Protein AF-A0A376L9U1-F1 (afdb_monomer_lite)

Structure (mmCIF, N/CA/C/O backbone):
data_AF-A0A376L9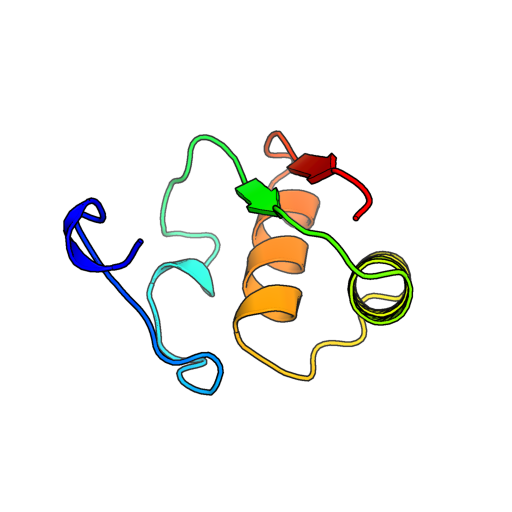U1-F1
#
_entry.id   AF-A0A376L9U1-F1
#
loop_
_atom_site.group_PDB
_atom_site.id
_atom_site.type_symbol
_atom_site.label_atom_id
_atom_site.label_alt_id
_atom_site.label_comp_id
_atom_site.label_asym_id
_atom_site.label_entity_id
_atom_site.label_seq_id
_atom_site.pdbx_PDB_ins_code
_atom_site.Cartn_x
_atom_site.Cartn_y
_atom_site.Cartn_z
_atom_site.occupancy
_atom_site.B_iso_or_equiv
_atom_site.auth_seq_id
_atom_site.auth_comp_id
_atom_site.auth_asym_id
_atom_site.auth_atom_id
_atom_site.pdbx_PDB_model_num
ATOM 1 N N . MET A 1 1 ? -3.511 -15.028 -9.504 1.00 63.56 1 MET A N 1
ATOM 2 C CA . MET A 1 1 ? -3.381 -14.409 -8.164 1.00 63.56 1 MET A CA 1
ATOM 3 C C . MET A 1 1 ? -4.688 -13.802 -7.664 1.00 63.56 1 MET A C 1
ATOM 5 O O . MET A 1 1 ? -4.964 -13.929 -6.486 1.00 63.56 1 MET A O 1
ATOM 9 N N . GLN A 1 2 ? -5.524 -13.221 -8.534 1.00 77.38 2 GLN A N 1
ATOM 10 C CA . GLN A 1 2 ? -6.820 -12.644 -8.134 1.00 77.38 2 GLN A CA 1
ATOM 11 C C . GLN A 1 2 ? -7.782 -13.651 -7.477 1.00 77.38 2 GLN A C 1
ATOM 13 O O . GLN A 1 2 ? -8.479 -13.286 -6.546 1.00 77.38 2 GLN A O 1
ATOM 18 N N . ALA A 1 3 ? -7.769 -14.922 -7.892 1.00 84.06 3 ALA A N 1
ATOM 19 C CA . ALA A 1 3 ? -8.633 -15.963 -7.320 1.00 84.06 3 ALA A CA 1
ATOM 20 C C . ALA A 1 3 ? -8.337 -16.320 -5.846 1.00 84.06 3 ALA A C 1
ATOM 22 O O . ALA A 1 3 ? -9.134 -17.010 -5.224 1.00 84.06 3 ALA A O 1
ATOM 23 N N . LEU A 1 4 ? -7.192 -15.889 -5.305 1.00 90.69 4 LEU A N 1
ATOM 24 C CA . LEU A 1 4 ? -6.799 -16.101 -3.905 1.00 90.69 4 LEU A CA 1
ATOM 25 C C . LEU A 1 4 ? -7.057 -14.865 -3.030 1.00 90.69 4 LEU A C 1
ATOM 27 O O . LEU A 1 4 ? -6.804 -14.918 -1.833 1.00 90.69 4 LEU A O 1
ATOM 31 N N . ALA A 1 5 ? -7.476 -13.745 -3.622 1.00 90.69 5 ALA A N 1
ATOM 32 C CA . ALA A 1 5 ? -7.657 -12.488 -2.910 1.00 90.69 5 ALA A CA 1
ATOM 33 C C . ALA A 1 5 ? -9.115 -12.325 -2.469 1.00 90.69 5 ALA A C 1
ATOM 35 O O . ALA A 1 5 ? -10.020 -12.503 -3.282 1.00 90.69 5 ALA A O 1
ATOM 36 N N . ASP A 1 6 ? -9.334 -11.910 -1.219 1.00 93.12 6 ASP A N 1
ATOM 37 C CA . ASP A 1 6 ? -10.674 -11.568 -0.720 1.00 93.12 6 ASP A CA 1
ATOM 38 C C . ASP A 1 6 ? -11.264 -10.359 -1.459 1.00 93.12 6 ASP A C 1
ATOM 40 O O . ASP A 1 6 ? -12.464 -10.290 -1.718 1.00 93.12 6 ASP A O 1
ATOM 44 N N . VAL A 1 7 ? -10.407 -9.395 -1.814 1.00 92.94 7 VAL A N 1
ATOM 45 C CA . VAL A 1 7 ? -10.782 -8.174 -2.532 1.00 92.94 7 VAL A CA 1
ATOM 46 C C . VAL A 1 7 ? -9.706 -7.829 -3.553 1.00 92.94 7 VAL A C 1
ATOM 48 O O . VAL A 1 7 ? -8.508 -7.946 -3.292 1.00 92.94 7 VAL A O 1
ATOM 51 N N . THR A 1 8 ? -10.136 -7.370 -4.727 1.00 94.12 8 THR A N 1
ATOM 52 C CA . THR A 1 8 ? -9.249 -6.837 -5.764 1.00 94.12 8 THR A CA 1
ATOM 53 C C . THR A 1 8 ? -9.674 -5.418 -6.122 1.00 94.12 8 THR A C 1
ATOM 55 O O . THR A 1 8 ? -10.865 -5.129 -6.205 1.00 94.12 8 THR A O 1
ATOM 58 N N . HIS A 1 9 ? -8.698 -4.535 -6.320 1.00 93.81 9 HIS A N 1
ATOM 59 C CA . HIS A 1 9 ? -8.920 -3.144 -6.709 1.00 93.81 9 HIS A CA 1
ATOM 60 C C . HIS A 1 9 ? -8.234 -2.867 -8.049 1.00 93.81 9 HIS A C 1
ATOM 62 O O . HIS A 1 9 ? -7.142 -3.382 -8.305 1.00 93.81 9 HIS A O 1
ATOM 68 N N . ASP A 1 10 ? -8.856 -2.048 -8.901 1.00 93.31 10 ASP A N 1
ATOM 69 C CA . ASP A 1 10 ? -8.199 -1.535 -10.109 1.00 93.31 10 ASP A CA 1
ATOM 70 C C . ASP A 1 10 ? -7.112 -0.533 -9.694 1.00 93.31 10 ASP A C 1
ATOM 72 O O . ASP A 1 10 ? -7.297 0.270 -8.780 1.00 93.31 10 ASP A O 1
ATOM 76 N N . ALA A 1 11 ? -5.965 -0.549 -10.371 1.00 91.00 11 ALA A N 1
ATOM 77 C CA . ALA A 1 11 ? -4.850 0.343 -10.054 1.00 91.00 11 ALA A CA 1
ATOM 78 C C . ALA A 1 11 ? -5.194 1.843 -10.198 1.00 91.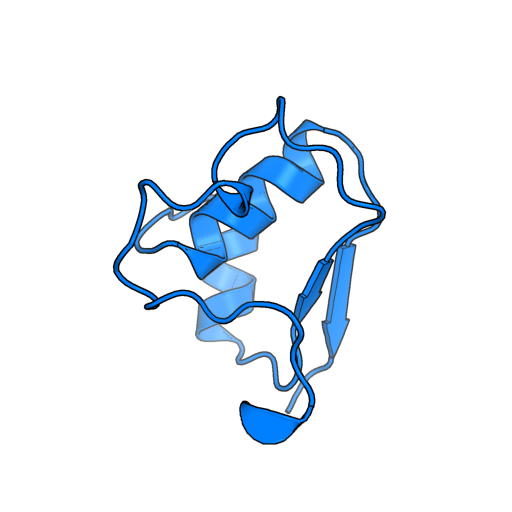00 11 ALA A C 1
ATOM 80 O O . ALA A 1 11 ? -4.494 2.690 -9.637 1.00 91.00 11 ALA A O 1
ATOM 81 N N . ARG A 1 12 ? -6.252 2.170 -10.947 1.00 91.94 12 ARG A N 1
ATOM 82 C CA . ARG A 1 12 ? -6.764 3.530 -11.165 1.00 91.94 12 ARG A CA 1
ATOM 83 C C . ARG A 1 12 ? -7.862 3.920 -10.176 1.00 91.94 12 ARG A C 1
ATOM 85 O O . ARG A 1 12 ? -8.258 5.082 -10.153 1.00 91.94 12 ARG A O 1
ATOM 92 N N . ASP A 1 13 ? -8.358 2.982 -9.374 1.00 93.81 13 ASP A N 1
ATOM 93 C CA . ASP A 1 13 ? -9.422 3.242 -8.409 1.00 93.81 13 ASP A CA 1
ATOM 94 C C . ASP A 1 13 ? -8.872 3.923 -7.149 1.00 93.81 13 ASP A C 1
ATOM 96 O O . ASP A 1 13 ? -8.656 3.306 -6.110 1.00 93.81 13 ASP A O 1
ATOM 100 N N . ILE A 1 14 ? -8.632 5.231 -7.231 1.00 91.06 14 ILE A N 1
ATOM 101 C CA . ILE A 1 14 ? -8.151 6.030 -6.092 1.00 91.06 14 ILE A CA 1
ATOM 102 C C . ILE A 1 14 ? -9.183 6.088 -4.952 1.00 91.06 14 ILE A C 1
ATOM 104 O O . ILE A 1 14 ? -8.814 6.378 -3.814 1.00 91.06 14 ILE A O 1
ATOM 108 N N . ALA A 1 15 ? -10.458 5.792 -5.219 1.00 91.88 15 ALA A N 1
ATOM 109 C CA . ALA A 1 15 ? -11.516 5.780 -4.211 1.00 91.88 15 ALA A CA 1
ATOM 110 C C . ALA A 1 15 ? -11.561 4.475 -3.391 1.00 91.88 15 ALA A C 1
ATOM 112 O O . ALA A 1 15 ? -12.332 4.386 -2.434 1.00 91.88 15 ALA A O 1
ATOM 113 N N . ALA A 1 16 ? -10.728 3.482 -3.723 1.00 94.12 16 ALA A N 1
ATOM 114 C CA . ALA A 1 16 ? -10.619 2.241 -2.968 1.00 94.12 16 ALA A CA 1
ATOM 115 C C . ALA A 1 16 ? -10.258 2.491 -1.495 1.00 94.12 16 ALA A C 1
ATOM 117 O O . ALA A 1 16 ? -9.467 3.373 -1.163 1.00 94.12 16 ALA A O 1
ATOM 118 N N . SER A 1 17 ? -10.781 1.654 -0.598 1.00 94.19 17 SER A N 1
ATOM 119 C CA . SER A 1 17 ? -10.634 1.812 0.857 1.00 94.19 17 SER A CA 1
ATOM 120 C C . SER A 1 17 ? -9.179 1.934 1.325 1.00 94.19 17 SER A C 1
ATOM 122 O O . SER A 1 17 ? -8.886 2.721 2.223 1.00 94.19 17 SER A O 1
ATOM 124 N N . ILE A 1 18 ? -8.255 1.217 0.680 1.00 94.00 18 ILE A N 1
ATOM 125 C CA . ILE A 1 18 ? -6.821 1.215 1.004 1.00 94.00 18 ILE A CA 1
ATOM 126 C C . ILE A 1 18 ? -6.119 2.560 0.747 1.00 94.00 18 ILE A C 1
ATOM 128 O O . ILE A 1 18 ? -5.005 2.765 1.226 1.00 94.00 18 ILE A O 1
ATOM 132 N N . SER A 1 19 ? -6.744 3.489 0.013 1.00 93.25 19 SER A N 1
ATOM 133 C CA . SER A 1 19 ? -6.226 4.849 -0.190 1.00 93.25 19 SER A CA 1
ATOM 134 C C . SER A 1 19 ? -6.523 5.788 0.991 1.00 93.25 19 SER A C 1
ATOM 136 O O . SER A 1 19 ? -6.030 6.922 1.029 1.00 93.25 19 SER A O 1
ATOM 138 N N . SER A 1 20 ? -7.302 5.320 1.973 1.00 92.00 20 SER A N 1
ATOM 139 C CA . SER A 1 20 ? -7.675 6.057 3.177 1.00 92.00 20 SER A CA 1
ATOM 140 C C . SER A 1 20 ? -6.936 5.543 4.412 1.00 92.00 20 SER A C 1
ATOM 142 O O . SER A 1 20 ? -6.894 4.346 4.683 1.00 92.00 20 SER A O 1
ATOM 144 N N . GLY A 1 21 ? -6.409 6.466 5.224 1.00 90.75 21 GLY A N 1
ATOM 145 C CA . GLY A 1 21 ? -5.759 6.128 6.501 1.00 90.75 21 GLY A CA 1
ATOM 146 C C . GLY A 1 21 ? -6.728 5.582 7.551 1.00 90.75 21 GLY A C 1
ATOM 147 O O . GLY A 1 21 ? -6.337 4.771 8.388 1.00 90.75 21 GLY A O 1
ATOM 148 N N . SER A 1 22 ? -8.010 5.951 7.462 1.00 92.94 22 SER A N 1
ATOM 149 C CA . SER A 1 22 ? -9.057 5.449 8.359 1.00 92.94 22 SER A CA 1
ATOM 150 C C . SER A 1 22 ? -9.347 3.962 8.152 1.00 92.94 22 SER A C 1
ATOM 152 O O . SER A 1 22 ? -9.8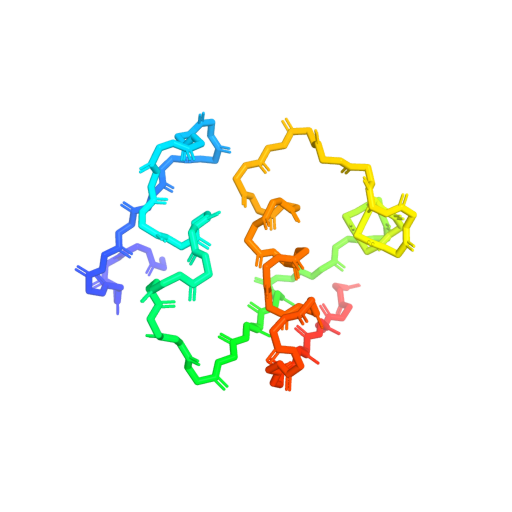50 3.307 9.062 1.00 92.94 22 SER A O 1
ATOM 154 N N . PHE A 1 23 ? -9.014 3.414 6.979 1.00 94.06 23 PHE A N 1
ATOM 155 C CA . PHE A 1 23 ? -9.085 1.981 6.740 1.00 94.06 23 PHE A CA 1
ATOM 156 C C . PHE A 1 23 ? -7.875 1.303 7.387 1.00 94.06 23 PHE A C 1
ATOM 158 O O . PHE A 1 23 ? -6.725 1.565 7.023 1.00 94.06 23 PHE A O 1
ATOM 165 N N . GLN A 1 24 ? -8.118 0.465 8.394 1.00 91.88 24 GLN A N 1
ATOM 166 C CA . GLN A 1 24 ? -7.050 -0.173 9.159 1.00 91.88 24 GLN A CA 1
ATOM 167 C C . GLN A 1 24 ? -6.497 -1.384 8.412 1.00 91.88 24 GLN A C 1
ATOM 169 O O . GLN A 1 24 ? -7.219 -2.320 8.082 1.00 91.88 24 GLN A O 1
ATOM 174 N N . THR A 1 25 ? -5.190 -1.364 8.173 1.00 93.56 25 THR A N 1
ATOM 175 C CA . THR A 1 25 ? -4.431 -2.474 7.599 1.00 93.56 25 THR A CA 1
ATOM 176 C C . THR A 1 25 ? -3.277 -2.821 8.527 1.00 93.56 25 THR A C 1
ATOM 178 O O . THR A 1 25 ? -2.745 -1.953 9.219 1.00 93.56 25 THR A O 1
ATOM 181 N N . LEU A 1 26 ? -2.867 -4.090 8.527 1.00 94.88 26 LEU A N 1
ATOM 182 C CA . LEU A 1 26 ? -1.682 -4.533 9.270 1.00 94.88 26 LEU A CA 1
ATOM 183 C C . LEU A 1 26 ? -0.378 -4.022 8.648 1.00 94.88 26 LEU A C 1
ATOM 185 O O . LEU A 1 26 ? 0.647 -3.976 9.316 1.00 94.88 26 LEU A O 1
ATOM 189 N N . GLY A 1 27 ? -0.408 -3.662 7.368 1.00 94.38 27 GLY A N 1
ATOM 190 C CA . GLY A 1 27 ? 0.755 -3.244 6.608 1.00 94.38 27 GLY A CA 1
ATOM 191 C C . GLY A 1 27 ? 0.530 -3.428 5.114 1.00 94.38 27 GLY A C 1
ATOM 192 O O . GLY A 1 27 ? -0.588 -3.703 4.674 1.00 94.38 27 GLY A O 1
ATOM 193 N N . MET A 1 28 ? 1.599 -3.282 4.339 1.00 95.75 28 MET A N 1
ATOM 194 C CA . MET A 1 28 ? 1.585 -3.493 2.893 1.00 95.75 28 MET A CA 1
ATOM 195 C C . MET A 1 28 ? 2.856 -4.200 2.438 1.00 95.75 28 MET A C 1
ATOM 197 O O . MET A 1 28 ? 3.957 -3.853 2.865 1.00 95.75 28 MET A O 1
ATOM 201 N N . ALA A 1 29 ? 2.682 -5.174 1.545 1.00 95.12 29 ALA A N 1
ATOM 202 C CA . ALA A 1 29 ? 3.762 -5.877 0.870 1.00 95.12 29 ALA A CA 1
ATOM 203 C C . ALA A 1 29 ? 3.631 -5.703 -0.649 1.00 95.12 29 ALA A C 1
ATOM 205 O O . ALA A 1 29 ? 2.559 -5.944 -1.204 1.00 95.12 29 ALA A O 1
ATOM 206 N N . ILE A 1 30 ? 4.710 -5.301 -1.325 1.00 93.75 30 ILE A N 1
ATOM 207 C CA . ILE A 1 30 ? 4.752 -5.156 -2.790 1.00 93.75 30 ILE A CA 1
ATOM 208 C C . ILE A 1 30 ? 5.649 -6.237 -3.389 1.00 93.75 30 ILE A C 1
ATOM 210 O O . ILE A 1 30 ? 6.850 -6.278 -3.110 1.00 93.75 30 ILE A O 1
ATOM 214 N N . LEU A 1 31 ? 5.050 -7.095 -4.219 1.00 92.06 31 LEU A N 1
ATOM 215 C CA . LEU A 1 31 ? 5.644 -8.312 -4.771 1.00 92.06 31 LEU A CA 1
ATOM 216 C C . LEU A 1 31 ? 5.084 -8.590 -6.183 1.00 92.06 31 LEU A C 1
ATOM 218 O O . LEU A 1 31 ? 3.879 -8.816 -6.301 1.00 92.06 31 LEU A O 1
ATOM 222 N N . PRO A 1 32 ? 5.917 -8.642 -7.238 1.00 92.50 32 PRO A N 1
ATOM 223 C CA . PRO A 1 32 ? 7.276 -8.101 -7.323 1.00 92.50 32 PRO A CA 1
ATOM 224 C C . PRO A 1 32 ? 7.290 -6.560 -7.294 1.00 92.50 32 PRO A C 1
ATOM 226 O O . PRO A 1 32 ? 6.402 -5.910 -7.846 1.00 92.50 32 PRO A O 1
ATOM 229 N N . CYS A 1 33 ? 8.317 -5.956 -6.691 1.00 92.75 33 CYS A N 1
ATOM 230 C CA . CYS A 1 33 ? 8.514 -4.506 -6.693 1.00 92.75 33 CYS A CA 1
ATOM 231 C C . CYS A 1 33 ? 9.553 -4.089 -7.743 1.00 92.75 33 CYS A C 1
ATOM 233 O O . CYS A 1 33 ? 10.714 -4.505 -7.694 1.00 92.75 33 CYS A O 1
ATOM 235 N N . SER A 1 34 ? 9.134 -3.238 -8.686 1.00 92.50 34 SER A N 1
ATOM 236 C CA . SER A 1 34 ? 10.039 -2.601 -9.644 1.00 92.50 34 SER A CA 1
ATOM 237 C C . SER A 1 34 ? 10.753 -1.401 -9.014 1.00 92.50 34 SER A C 1
ATOM 239 O O . SER A 1 34 ? 10.199 -0.725 -8.145 1.00 92.50 34 SER A O 1
ATOM 241 N N . ILE A 1 35 ? 11.952 -1.070 -9.506 1.00 91.56 35 ILE A N 1
ATOM 242 C CA . ILE A 1 35 ? 12.689 0.120 -9.044 1.00 91.56 35 ILE A CA 1
ATOM 243 C C . ILE A 1 35 ? 11.868 1.393 -9.286 1.00 91.56 35 ILE A C 1
ATOM 245 O O . ILE A 1 35 ? 11.807 2.239 -8.405 1.00 91.56 35 ILE A O 1
ATOM 249 N N . LYS A 1 36 ? 11.162 1.497 -10.423 1.00 91.31 36 LYS A N 1
ATOM 250 C CA . LYS A 1 36 ? 10.277 2.637 -10.721 1.00 91.31 36 LYS A CA 1
ATOM 251 C C . LYS A 1 36 ? 9.233 2.833 -9.620 1.00 91.31 36 LYS A C 1
ATOM 253 O O . LYS A 1 36 ? 9.048 3.946 -9.141 1.00 91.31 36 LYS A O 1
ATOM 258 N N . THR A 1 37 ? 8.569 1.751 -9.221 1.00 91.81 37 THR A N 1
ATOM 259 C CA . THR A 1 37 ? 7.529 1.785 -8.188 1.00 91.81 37 THR A CA 1
ATOM 260 C C . THR A 1 37 ? 8.106 2.193 -6.838 1.00 91.81 37 THR A C 1
ATOM 262 O O . THR A 1 37 ? 7.572 3.094 -6.198 1.00 91.81 37 THR A O 1
ATOM 265 N N . LEU A 1 38 ? 9.217 1.575 -6.425 1.00 92.50 38 LEU A N 1
ATOM 266 C CA . LEU A 1 38 ? 9.877 1.907 -5.165 1.00 92.50 38 LEU A CA 1
ATOM 267 C C . LEU A 1 38 ? 10.341 3.367 -5.140 1.00 92.50 38 LEU A C 1
ATOM 269 O O . LEU A 1 38 ? 10.095 4.068 -4.164 1.00 92.50 38 LEU A O 1
ATOM 273 N N . SER A 1 39 ? 10.965 3.844 -6.220 1.00 93.06 39 SER A N 1
ATOM 274 C CA . SER A 1 39 ? 11.374 5.241 -6.353 1.00 93.06 39 SER A CA 1
ATOM 275 C C . SER A 1 39 ? 10.181 6.190 -6.269 1.00 93.06 39 SER A C 1
ATOM 277 O O . SER A 1 39 ? 10.290 7.201 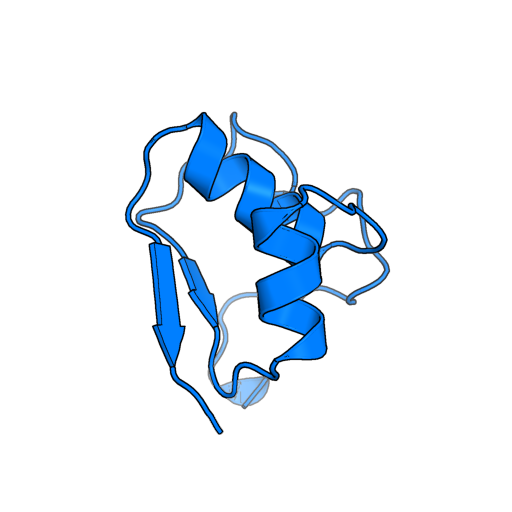-5.585 1.00 93.06 39 SER A O 1
ATOM 279 N N . GLY A 1 40 ? 9.047 5.866 -6.897 1.00 93.81 40 GLY A N 1
ATOM 280 C CA . GLY A 1 40 ? 7.824 6.665 -6.781 1.00 93.81 40 GLY A CA 1
ATOM 281 C C . GLY A 1 40 ? 7.348 6.790 -5.333 1.00 93.81 40 GLY A C 1
ATOM 282 O O . GLY A 1 40 ? 7.084 7.894 -4.874 1.00 93.81 40 GLY A O 1
ATOM 283 N N . ILE A 1 41 ? 7.341 5.685 -4.583 1.00 93.50 41 ILE A N 1
ATOM 284 C CA . ILE A 1 41 ? 6.934 5.665 -3.168 1.00 93.50 41 ILE A CA 1
ATOM 285 C C . ILE A 1 41 ? 7.899 6.480 -2.297 1.00 93.50 41 ILE A C 1
ATOM 287 O O . ILE A 1 41 ? 7.466 7.297 -1.493 1.00 93.50 41 ILE A O 1
ATOM 291 N N . VAL A 1 42 ? 9.212 6.304 -2.471 1.00 91.94 42 VAL A N 1
ATOM 292 C CA . VAL A 1 42 ? 10.230 7.019 -1.675 1.00 91.94 42 VAL A CA 1
ATOM 293 C C . VAL A 1 42 ? 10.163 8.535 -1.878 1.00 91.94 42 VAL A C 1
ATOM 295 O O . VAL A 1 42 ? 10.419 9.285 -0.941 1.00 91.94 42 VAL A O 1
ATOM 298 N N . HIS A 1 43 ? 9.804 8.991 -3.079 1.00 93.31 43 HIS A N 1
ATOM 299 C CA . HIS A 1 43 ? 9.643 10.415 -3.383 1.00 93.31 43 HIS A CA 1
ATOM 300 C C . HIS A 1 43 ? 8.192 10.908 -3.217 1.00 93.31 43 HIS A C 1
ATOM 302 O O . HIS A 1 43 ? 7.899 12.039 -3.599 1.00 93.31 43 HIS A O 1
ATOM 308 N N . SER A 1 44 ? 7.285 10.075 -2.687 1.00 89.38 44 SER A N 1
ATOM 309 C CA . SER A 1 44 ? 5.843 10.353 -2.558 1.00 89.38 44 SER A CA 1
ATOM 310 C C . SER A 1 44 ? 5.189 10.854 -3.851 1.00 89.38 44 SER A C 1
ATOM 312 O O . SER A 1 44 ? 4.289 11.697 -3.847 1.00 89.38 44 SER A O 1
ATOM 314 N N . TYR A 1 45 ? 5.643 10.325 -4.986 1.00 90.44 45 TYR A N 1
ATOM 315 C CA . TYR A 1 45 ? 5.046 10.591 -6.284 1.00 90.44 45 TYR A CA 1
ATOM 316 C C . TYR A 1 45 ? 3.808 9.701 -6.436 1.00 90.44 45 TYR A C 1
ATOM 318 O O . TYR A 1 45 ? 3.891 8.509 -6.747 1.00 90.44 45 TYR A O 1
ATOM 326 N N . THR A 1 46 ? 2.648 10.273 -6.108 1.00 80.62 46 THR A N 1
ATOM 327 C CA . THR A 1 46 ? 1.368 9.566 -6.159 1.00 80.62 46 THR A CA 1
ATOM 328 C C . THR A 1 46 ? 0.748 9.669 -7.555 1.00 80.62 46 THR A C 1
ATOM 330 O O . THR A 1 46 ? 0.052 10.638 -7.847 1.00 80.62 46 THR A O 1
ATOM 333 N N . ASP A 1 47 ? 0.910 8.625 -8.368 1.00 83.50 47 ASP A N 1
ATOM 334 C CA . ASP A 1 47 ? 0.279 8.532 -9.700 1.00 83.50 47 ASP A CA 1
ATOM 335 C C . ASP A 1 47 ? -0.922 7.579 -9.758 1.00 83.50 47 ASP A C 1
ATOM 337 O O . ASP A 1 47 ? -1.670 7.556 -10.735 1.00 83.50 47 ASP A O 1
ATOM 341 N N . GLY A 1 48 ? -1.099 6.739 -8.737 1.00 91.62 48 GLY A N 1
ATOM 342 C CA . GLY A 1 48 ? -2.084 5.664 -8.757 1.00 91.62 48 GLY A CA 1
ATOM 343 C C . GLY A 1 48 ? -2.426 5.134 -7.372 1.00 91.62 48 GLY A C 1
ATOM 344 O O . GLY A 1 48 ? -1.865 5.561 -6.357 1.00 91.62 48 GLY A O 1
ATOM 345 N N . LEU A 1 49 ? -3.329 4.152 -7.332 1.00 93.88 49 LEU A N 1
ATOM 346 C CA . LEU A 1 49 ? -3.791 3.555 -6.080 1.00 93.88 49 LEU A CA 1
ATOM 347 C C . LEU A 1 49 ? -2.638 2.904 -5.312 1.00 93.88 49 LEU A C 1
ATOM 349 O O . LEU A 1 49 ? -2.553 3.037 -4.097 1.00 93.88 49 LEU A O 1
ATOM 353 N N . LEU A 1 50 ? -1.726 2.234 -6.018 1.00 93.88 50 LEU A N 1
ATOM 354 C CA . LEU A 1 50 ? -0.609 1.520 -5.405 1.00 93.88 50 LEU A CA 1
ATOM 355 C C . LEU A 1 50 ? 0.326 2.464 -4.639 1.00 93.88 50 LEU A C 1
ATOM 357 O O . LEU A 1 50 ? 0.625 2.220 -3.473 1.00 93.88 50 LEU A O 1
ATOM 361 N N . THR A 1 51 ? 0.769 3.551 -5.273 1.00 93.88 51 THR A N 1
ATOM 362 C CA . THR A 1 51 ? 1.639 4.547 -4.630 1.00 93.88 51 THR A CA 1
ATOM 363 C C . THR A 1 51 ? 0.891 5.288 -3.526 1.00 93.88 51 THR A C 1
ATOM 365 O O . THR A 1 51 ? 1.449 5.509 -2.457 1.00 93.88 51 THR A O 1
ATOM 368 N N . ARG A 1 52 ? -0.405 5.579 -3.726 1.00 94.62 52 ARG A N 1
ATOM 369 C CA . ARG A 1 52 ? -1.236 6.230 -2.707 1.00 94.62 52 ARG A CA 1
ATOM 370 C C . ARG A 1 52 ? -1.414 5.368 -1.458 1.00 94.62 52 ARG A C 1
ATOM 372 O O . ARG A 1 52 ? -1.309 5.876 -0.346 1.00 94.62 52 ARG A O 1
ATOM 379 N N . ALA A 1 53 ? -1.692 4.079 -1.634 1.00 95.25 53 ALA A N 1
ATOM 380 C CA . ALA A 1 53 ? -1.839 3.130 -0.537 1.00 95.25 53 ALA A CA 1
ATOM 381 C C . ALA A 1 53 ? -0.516 2.958 0.224 1.00 95.25 53 ALA A C 1
ATOM 383 O O . ALA A 1 53 ? -0.517 2.915 1.453 1.00 95.25 53 ALA A O 1
ATOM 384 N N . ALA A 1 54 ? 0.617 2.946 -0.486 1.00 94.94 54 ALA A N 1
ATOM 385 C CA . ALA A 1 54 ? 1.934 2.920 0.142 1.00 94.94 54 ALA A CA 1
ATOM 386 C C . ALA A 1 54 ? 2.197 4.182 0.981 1.00 94.94 54 ALA A C 1
ATOM 388 O O . ALA A 1 54 ? 2.606 4.063 2.134 1.00 94.94 54 ALA A O 1
ATOM 389 N N . ASP A 1 55 ? 1.875 5.372 0.466 1.00 94.38 55 ASP A N 1
ATOM 390 C CA . ASP A 1 55 ? 1.989 6.622 1.229 1.00 94.38 55 ASP A CA 1
ATOM 391 C C . ASP A 1 55 ? 1.106 6.612 2.483 1.00 94.38 55 ASP A C 1
ATOM 393 O O . ASP A 1 55 ? 1.507 7.107 3.536 1.00 94.38 55 ASP A O 1
ATOM 397 N N . VAL A 1 56 ? -0.090 6.017 2.407 1.00 95.19 56 VAL A N 1
ATOM 398 C CA . VAL A 1 56 ? -0.956 5.828 3.577 1.00 95.19 56 VAL A CA 1
ATOM 399 C C . VAL A 1 56 ? -0.311 4.902 4.602 1.00 95.19 56 VAL A C 1
ATOM 401 O O . VAL A 1 56 ? -0.300 5.206 5.789 1.00 95.19 56 VAL A O 1
ATOM 404 N N . VAL A 1 57 ? 0.257 3.783 4.173 1.00 95.88 57 VAL A N 1
ATOM 405 C CA . VAL A 1 57 ? 0.924 2.841 5.081 1.00 95.88 57 VAL A CA 1
ATOM 406 C C . VAL A 1 57 ? 2.105 3.521 5.774 1.00 95.88 57 VAL A C 1
ATOM 408 O O . VAL A 1 57 ? 2.235 3.424 6.994 1.00 95.88 57 VAL A O 1
ATOM 411 N N . LEU A 1 58 ? 2.915 4.269 5.025 1.00 94.25 58 LEU A N 1
ATOM 412 C CA . LEU A 1 58 ? 4.082 4.971 5.555 1.00 94.25 58 LEU A CA 1
ATOM 413 C C . LEU A 1 58 ? 3.697 6.119 6.500 1.00 94.25 58 LEU A C 1
ATOM 415 O O . LEU A 1 58 ? 4.252 6.208 7.597 1.00 94.25 58 LEU A O 1
ATOM 419 N N . LYS A 1 59 ? 2.722 6.966 6.135 1.00 94.19 59 LYS A N 1
ATOM 420 C CA . LYS A 1 59 ? 2.293 8.094 6.986 1.00 94.19 59 LYS A CA 1
ATOM 421 C C . LYS A 1 59 ? 1.650 7.619 8.295 1.00 94.19 59 LYS A C 1
ATOM 423 O O . LYS A 1 59 ? 1.865 8.234 9.335 1.00 94.19 59 LYS A O 1
ATOM 428 N N . GLU A 1 60 ? 0.915 6.506 8.256 1.00 96.19 60 GLU A N 1
ATOM 429 C CA . GLU A 1 60 ? 0.282 5.885 9.429 1.00 96.19 60 GLU A CA 1
ATOM 430 C C . GLU A 1 60 ? 1.264 4.995 10.221 1.00 96.19 60 GLU A C 1
ATOM 432 O O . GLU A 1 60 ? 0.858 4.306 11.156 1.00 96.19 60 GLU A O 1
ATOM 437 N N . ARG A 1 61 ? 2.559 4.995 9.856 1.00 94.88 61 ARG A N 1
ATOM 438 C CA . ARG A 1 61 ? 3.641 4.215 10.490 1.00 94.88 61 ARG A CA 1
ATOM 439 C C . ARG A 1 61 ? 3.354 2.715 10.568 1.00 94.88 61 ARG A C 1
ATOM 441 O O . ARG A 1 61 ? 3.716 2.046 11.537 1.00 94.88 61 ARG A O 1
ATOM 448 N N . ARG A 1 62 ? 2.704 2.179 9.541 1.00 95.50 62 ARG A N 1
ATOM 449 C CA . ARG A 1 62 ? 2.403 0.753 9.435 1.00 95.50 62 ARG A CA 1
ATOM 450 C C . ARG A 1 62 ? 3.583 0.002 8.807 1.00 95.50 62 ARG A C 1
ATOM 452 O O . ARG A 1 62 ? 4.326 0.585 8.015 1.00 95.50 62 ARG A O 1
ATOM 459 N N . PRO A 1 63 ? 3.754 -1.293 9.120 1.00 96.38 63 PRO A N 1
ATOM 460 C CA . PRO A 1 63 ? 4.731 -2.148 8.460 1.00 96.38 63 PRO A CA 1
ATOM 461 C C . PRO A 1 63 ? 4.629 -2.083 6.930 1.00 96.38 63 PRO A C 1
ATOM 463 O O . PRO A 1 63 ? 3.578 -2.350 6.346 1.00 96.38 63 PRO A O 1
ATOM 466 N N . PHE A 1 64 ? 5.741 -1.754 6.279 1.00 94.19 64 PHE A N 1
ATOM 467 C CA . PHE A 1 64 ? 5.856 -1.696 4.826 1.00 94.19 64 PHE A CA 1
ATOM 468 C C . PHE A 1 64 ? 7.024 -2.567 4.365 1.00 94.19 64 PHE A C 1
ATOM 470 O O . PHE A 1 64 ? 8.138 -2.436 4.872 1.00 94.19 64 PHE A O 1
ATOM 477 N N . GLY A 1 65 ? 6.771 -3.445 3.397 1.00 92.81 65 GLY A N 1
ATOM 478 C CA . GLY A 1 65 ? 7.780 -4.295 2.774 1.00 92.81 65 GLY A CA 1
ATOM 479 C C . GLY A 1 65 ? 7.680 -4.259 1.252 1.00 92.81 65 GLY A C 1
ATOM 480 O O . GLY A 1 65 ? 6.594 -4.293 0.679 1.00 92.81 65 GLY A O 1
ATOM 481 N N . ALA A 1 66 ? 8.821 -4.230 0.573 1.00 87.94 66 ALA A N 1
ATOM 482 C CA . ALA A 1 66 ? 8.888 -4.328 -0.879 1.00 87.94 66 ALA A CA 1
ATOM 483 C C . ALA A 1 66 ? 9.978 -5.330 -1.260 1.00 87.94 66 ALA A C 1
ATOM 485 O O . ALA A 1 66 ? 11.143 -5.130 -0.918 1.00 87.94 66 ALA A O 1
ATOM 486 N N . LEU A 1 67 ? 9.605 -6.406 -1.956 1.00 88.75 67 LEU A N 1
ATOM 487 C CA . LEU A 1 67 ? 10.566 -7.401 -2.428 1.00 88.75 67 LEU A CA 1
ATOM 488 C C . LEU A 1 67 ? 10.917 -7.116 -3.883 1.00 88.75 67 LEU A C 1
ATOM 490 O O . LEU A 1 67 ? 10.039 -7.010 -4.742 1.00 88.75 67 LEU A O 1
ATOM 494 N N . ARG A 1 68 ? 12.213 -7.003 -4.151 1.00 78.12 68 ARG A N 1
ATOM 495 C CA . ARG A 1 68 ? 12.733 -6.748 -5.490 1.00 78.12 68 ARG A CA 1
ATOM 496 C C . ARG A 1 68 ? 12.478 -7.948 -6.412 1.00 78.12 68 ARG A C 1
ATOM 498 O O . ARG A 1 68 ? 12.684 -9.086 -6.000 1.00 78.12 68 ARG A O 1
ATOM 505 N N . ALA A 1 69 ? 12.039 -7.644 -7.634 1.00 64.25 69 ALA A N 1
ATOM 506 C CA . ALA A 1 69 ? 11.944 -8.589 -8.749 1.00 64.25 69 ALA A CA 1
ATOM 507 C C . ALA A 1 69 ? 13.326 -8.966 -9.301 1.00 64.25 69 ALA A C 1
ATOM 509 O O . ALA A 1 69 ? 14.174 -8.044 -9.417 1.00 64.25 69 ALA A O 1
#

InterPro domai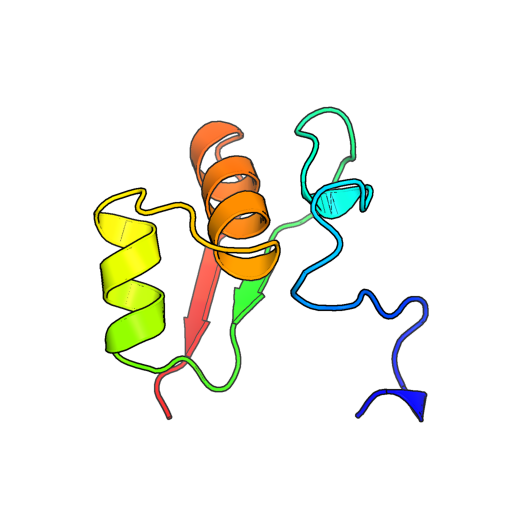ns:
  IPR003382 Flavoprotein [PF02441] (24-63)
  IPR036551 Flavin prenyltransferase-like [G3DSA:3.40.50.1950] (1-67)
  IPR036551 Flavin prenyltransferase-like [SSF52507] (3-63)

Sequence (69 aa):
MQALADVTHDARDIAASISSGSFQTLGMAILPCSIKTLSGIVHSYTDGLLTRAADVVLKERRPFGALRA

pLDDT: mean 91.38, std 6.01, range [63.56, 96.38]

Foldseek 3Di:
DVVPDPDDDDFAPCVDPLLDLVNDDQEDEAPADDPVLVVCLVVLV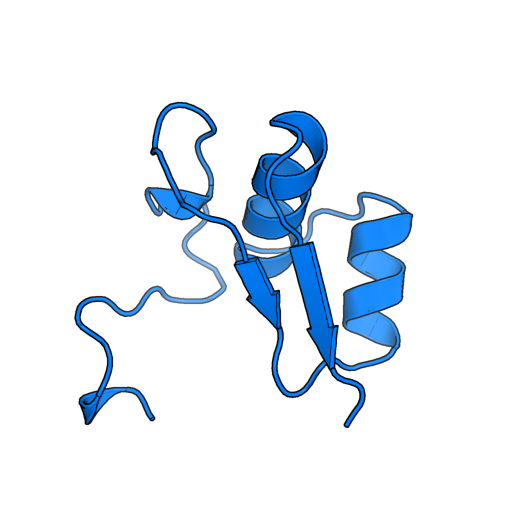DPTNSSSSSVSCVVNVHDYYHHHD

Secondary structure (DSSP, 8-state):
-GGG-S----TT-TTSGGGSTTS--S-EEEEEEPHHHHHHHHTT---SHHHHHHHHHHHTT--EEEEE-

Radius of gyration: 11.56 Å; chains: 1; bounding box: 24×27×22 Å

Organism: Escherichia coli (NCBI:txid562)